Protein AF-A0AAN0RPM0-F1 (afdb_monomer_lite)

Foldseek 3Di:
DKKWWAFPVRDIDIFDQDPVRDTDDDDPVPTDTDDMDDDDDDDVPVDPPVNVVVVVVVD

Organism: NCBI:txid95486

Secondary structure (DSSP, 8-state):
-EEEEEETTS-EEEEE--TTS------TT-PPEEEEEEE-------S-HHHHHHHHHT-

pLDDT: mean 85.91, std 13.7, range [52.75, 97.75]

Structure (mmCIF, N/CA/C/O backbone):
data_AF-A0AAN0RPM0-F1
#
_entry.id   AF-A0AAN0RPM0-F1
#
loop_
_atom_site.group_PDB
_atom_site.id
_atom_site.type_symbol
_atom_site.label_atom_id
_atom_site.label_alt_id
_atom_site.label_comp_id
_atom_site.label_asym_id
_atom_site.label_entity_id
_atom_site.label_seq_id
_atom_site.pdbx_PDB_ins_code
_atom_site.Cartn_x
_atom_site.Cartn_y
_atom_site.Cartn_z
_atom_site.occupancy
_atom_site.B_iso_or_equiv
_atom_site.auth_seq_id
_atom_site.auth_comp_id
_atom_site.auth_asym_id
_atom_site.auth_atom_id
_atom_site.pdbx_PDB_model_num
ATOM 1 N N . MET A 1 1 ? 9.178 -1.227 -7.650 1.00 88.62 1 MET A N 1
ATOM 2 C CA . MET A 1 1 ? 7.812 -1.005 -8.189 1.00 88.62 1 MET A CA 1
ATOM 3 C C . MET A 1 1 ? 7.011 -0.229 -7.152 1.00 88.62 1 MET A C 1
ATOM 5 O O . MET A 1 1 ? 7.119 -0.573 -5.984 1.00 88.62 1 MET A O 1
ATOM 9 N N . LYS A 1 2 ? 6.311 0.853 -7.519 1.00 93.94 2 LYS A N 1
ATOM 10 C CA . LYS A 1 2 ? 5.570 1.676 -6.540 1.00 93.94 2 LYS A CA 1
ATOM 11 C C . LYS A 1 2 ? 4.168 1.102 -6.335 1.00 93.94 2 LYS A C 1
ATOM 13 O O . LYS A 1 2 ? 3.623 0.504 -7.257 1.00 93.94 2 LYS A O 1
ATOM 18 N N . CYS A 1 3 ? 3.590 1.288 -5.158 1.00 95.38 3 CYS A N 1
ATOM 19 C CA . CYS A 1 3 ? 2.218 0.882 -4.879 1.00 95.38 3 CYS A CA 1
ATOM 20 C C . CYS A 1 3 ? 1.525 1.829 -3.897 1.00 95.38 3 CYS A C 1
ATOM 22 O O . CYS A 1 3 ? 2.189 2.543 -3.139 1.00 95.38 3 CYS A O 1
ATOM 24 N N . THR A 1 4 ? 0.196 1.785 -3.909 1.00 97.25 4 THR A N 1
ATOM 25 C CA . THR A 1 4 ? -0.687 2.528 -3.005 1.00 97.25 4 THR A CA 1
ATOM 26 C C . THR A 1 4 ? -1.653 1.550 -2.347 1.00 97.25 4 THR A C 1
ATOM 28 O O . THR A 1 4 ? -2.359 0.827 -3.043 1.00 97.25 4 THR A O 1
ATOM 31 N N . ALA A 1 5 ? -1.685 1.508 -1.019 1.00 97.25 5 ALA A N 1
ATOM 32 C CA . ALA A 1 5 ? -2.586 0.668 -0.238 1.00 97.25 5 ALA A CA 1
ATOM 33 C C . ALA A 1 5 ? -3.670 1.524 0.424 1.00 97.25 5 ALA A C 1
ATOM 35 O O . ALA A 1 5 ? -3.363 2.514 1.087 1.00 97.25 5 ALA A O 1
ATOM 36 N N . HIS A 1 6 ? -4.924 1.115 0.256 1.00 97.75 6 HIS A N 1
ATOM 37 C CA . HIS A 1 6 ? -6.118 1.726 0.836 1.00 97.75 6 HIS A CA 1
ATOM 38 C C . HIS A 1 6 ? -6.667 0.802 1.922 1.00 97.75 6 HIS A C 1
ATOM 40 O O . HIS A 1 6 ? -6.920 -0.381 1.667 1.00 97.75 6 HIS A O 1
ATOM 46 N N . PHE A 1 7 ? -6.851 1.330 3.127 1.00 97.50 7 PHE A N 1
ATOM 47 C CA . PHE A 1 7 ? -7.234 0.560 4.309 1.00 97.50 7 PHE A CA 1
ATOM 48 C C . PHE A 1 7 ? -8.678 0.830 4.741 1.00 97.50 7 PHE A C 1
ATOM 50 O O . PHE A 1 7 ? -9.248 1.878 4.449 1.00 97.50 7 PHE A O 1
ATOM 57 N N . ALA A 1 8 ? -9.257 -0.110 5.490 1.00 97.00 8 ALA A N 1
ATOM 58 C CA . ALA A 1 8 ? -10.649 -0.057 5.948 1.00 97.00 8 ALA A CA 1
ATOM 59 C C . ALA A 1 8 ? -10.967 1.102 6.903 1.00 97.00 8 ALA A C 1
ATOM 61 O O . ALA A 1 8 ? -12.130 1.459 7.066 1.00 97.00 8 ALA A O 1
ATOM 62 N N . ASP A 1 9 ? -9.953 1.699 7.527 1.00 95.44 9 ASP A N 1
ATOM 63 C CA . ASP A 1 9 ? -10.105 2.906 8.341 1.00 95.44 9 ASP A CA 1
ATOM 64 C C . ASP A 1 9 ? -10.014 4.203 7.513 1.00 95.44 9 ASP A C 1
ATOM 66 O O . ASP A 1 9 ? -9.948 5.292 8.076 1.00 95.44 9 ASP A O 1
ATOM 70 N N . GLY A 1 10 ? -9.988 4.092 6.180 1.00 95.81 10 GLY A N 1
ATOM 71 C CA . GLY A 1 10 ? -9.965 5.213 5.238 1.00 95.81 10 GLY A CA 1
ATOM 72 C C . GLY A 1 10 ? -8.578 5.798 4.973 1.00 95.81 10 GLY A C 1
ATOM 73 O O . GLY A 1 10 ? -8.443 6.734 4.188 1.00 95.81 10 GLY A O 1
ATOM 74 N N . SER A 1 11 ? -7.538 5.266 5.607 1.00 96.31 11 SER A N 1
ATOM 75 C CA . SER A 1 11 ? -6.174 5.751 5.410 1.00 96.31 11 SER A CA 1
ATOM 76 C C . SER A 1 11 ? -5.513 5.142 4.170 1.00 96.31 11 SER A C 1
ATOM 78 O O . SER A 1 11 ? -5.860 4.051 3.707 1.00 96.31 11 SER A O 1
ATOM 80 N N . VAL A 1 12 ? -4.532 5.871 3.636 1.00 96.88 12 VAL A N 1
ATOM 81 C CA . VAL A 1 12 ? -3.813 5.517 2.411 1.00 96.88 12 VAL A CA 1
ATOM 82 C C . VAL A 1 12 ? -2.315 5.563 2.671 1.00 96.88 12 VAL A C 1
ATOM 84 O O . VAL A 1 12 ? -1.805 6.548 3.204 1.00 96.88 12 VAL A O 1
ATOM 87 N N . HIS A 1 13 ? -1.603 4.503 2.291 1.00 96.56 13 HIS A N 1
ATOM 88 C CA . HIS A 1 13 ? -0.149 4.420 2.424 1.00 96.56 13 HIS A CA 1
ATOM 89 C C . HIS A 1 13 ? 0.507 4.131 1.077 1.00 96.56 13 HIS A C 1
ATOM 91 O O . HIS A 1 13 ? -0.009 3.365 0.267 1.00 96.56 13 HIS A O 1
ATOM 97 N N . HIS A 1 14 ? 1.685 4.712 0.866 1.00 96.44 14 HIS A N 1
ATOM 98 C CA . HIS A 1 14 ? 2.488 4.495 -0.332 1.00 96.44 14 HIS A CA 1
ATOM 99 C C . HIS A 1 14 ? 3.698 3.633 0.010 1.00 96.44 14 HIS A C 1
ATOM 101 O O . HIS A 1 14 ? 4.341 3.847 1.037 1.00 96.44 14 HIS A O 1
ATOM 107 N N . GLY A 1 15 ? 4.009 2.671 -0.853 1.00 94.88 15 GLY A N 1
ATOM 108 C CA . GLY A 1 15 ? 5.097 1.726 -0.638 1.00 94.88 15 GLY A CA 1
ATOM 109 C C . GLY A 1 15 ? 5.897 1.447 -1.901 1.00 94.88 15 GLY A C 1
ATOM 110 O O . GLY A 1 15 ? 5.470 1.728 -3.026 1.00 94.88 15 GLY A O 1
ATOM 111 N N . ILE A 1 16 ? 7.074 0.861 -1.706 1.00 95.44 16 ILE A N 1
ATOM 112 C CA . ILE A 1 16 ? 7.894 0.310 -2.779 1.00 95.44 16 ILE A CA 1
ATOM 113 C C . ILE A 1 16 ? 7.995 -1.187 -2.533 1.00 95.44 16 ILE A C 1
ATOM 115 O O . ILE A 1 16 ? 8.427 -1.609 -1.466 1.00 95.44 16 ILE A O 1
ATOM 119 N N . VAL A 1 17 ? 7.583 -1.966 -3.528 1.00 93.06 17 VAL A N 1
ATOM 120 C CA . VAL A 1 17 ? 7.745 -3.418 -3.518 1.00 93.06 17 VAL A CA 1
ATOM 121 C C . VAL A 1 17 ? 9.225 -3.748 -3.684 1.00 93.06 17 VAL A C 1
ATOM 123 O O . VAL A 1 17 ? 9.873 -3.216 -4.599 1.00 93.06 17 VAL A O 1
ATOM 126 N N . ASP A 1 18 ? 9.731 -4.581 -2.779 1.00 93.56 18 ASP A N 1
ATOM 127 C CA . ASP A 1 18 ? 11.128 -4.988 -2.680 1.00 93.56 18 ASP A CA 1
ATOM 128 C C . ASP A 1 18 ? 11.519 -6.057 -3.721 1.00 93.56 18 ASP A C 1
ATOM 130 O O . ASP A 1 18 ? 10.730 -6.456 -4.581 1.00 93.56 18 ASP A O 1
ATOM 134 N N . ALA A 1 19 ? 12.770 -6.520 -3.654 1.00 94.31 19 ALA A N 1
ATOM 135 C CA . ALA A 1 19 ? 13.300 -7.546 -4.554 1.00 94.31 19 ALA A CA 1
ATOM 136 C C . ALA A 1 19 ? 12.654 -8.934 -4.367 1.00 94.31 19 ALA A C 1
ATOM 138 O O . ALA A 1 19 ? 12.738 -9.766 -5.267 1.00 94.31 19 ALA A O 1
ATOM 139 N N . ASN A 1 20 ? 11.988 -9.172 -3.235 1.00 96.44 20 ASN A N 1
ATOM 140 C CA . ASN A 1 20 ? 11.249 -10.399 -2.935 1.00 96.44 20 ASN A CA 1
ATOM 141 C C . ASN A 1 20 ? 9.772 -10.292 -3.333 1.00 96.44 20 ASN A C 1
ATOM 143 O O . ASN A 1 20 ? 8.970 -11.159 -2.989 1.00 96.44 20 ASN A O 1
ATOM 147 N N . ASN A 1 21 ? 9.401 -9.231 -4.051 1.00 90.31 21 ASN A N 1
ATOM 148 C CA . ASN A 1 21 ? 8.029 -8.937 -4.429 1.00 90.31 21 ASN A CA 1
ATOM 149 C C . ASN A 1 21 ? 7.102 -8.718 -3.214 1.00 90.31 21 ASN A C 1
ATOM 151 O O . ASN A 1 21 ? 5.907 -9.015 -3.275 1.00 90.31 21 ASN A O 1
ATOM 155 N N . MET A 1 22 ? 7.647 -8.190 -2.112 1.00 94.81 22 MET A N 1
ATOM 156 C CA . MET A 1 22 ? 6.922 -7.893 -0.877 1.00 94.81 22 MET A CA 1
ATOM 157 C C . MET A 1 22 ? 6.917 -6.397 -0.549 1.00 94.81 22 MET A C 1
ATOM 159 O O . MET A 1 22 ? 7.809 -5.632 -0.912 1.00 94.81 22 MET A O 1
ATOM 163 N N . VAL A 1 23 ? 5.876 -5.975 0.166 1.00 94.88 23 VAL A N 1
ATOM 164 C CA . VAL A 1 23 ? 5.769 -4.663 0.810 1.00 94.88 23 VAL A CA 1
ATOM 165 C C . VAL A 1 23 ? 5.033 -4.849 2.134 1.00 94.88 23 VAL A C 1
ATOM 167 O O . VAL A 1 23 ? 4.057 -5.596 2.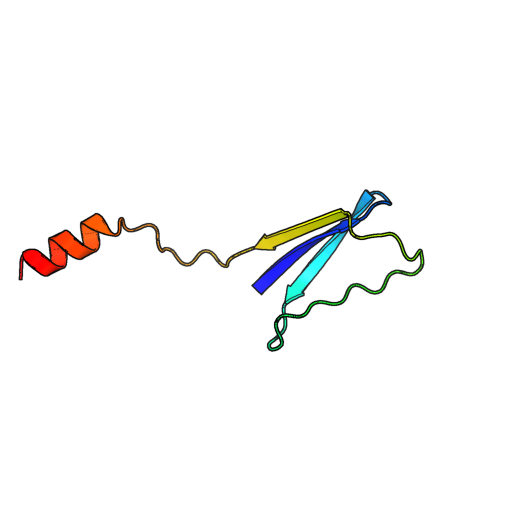200 1.00 94.88 23 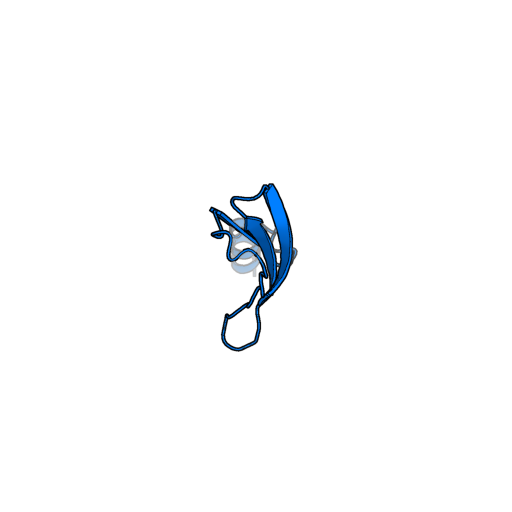VAL A O 1
ATOM 170 N N . VAL A 1 24 ? 5.508 -4.195 3.193 1.00 94.38 24 VAL A N 1
ATOM 171 C CA . VAL A 1 24 ? 4.929 -4.296 4.538 1.00 94.38 24 VAL A CA 1
ATOM 172 C C . VAL A 1 24 ? 4.465 -2.917 4.987 1.00 94.38 24 VAL A C 1
ATOM 174 O O . VAL A 1 24 ? 5.202 -1.939 4.879 1.00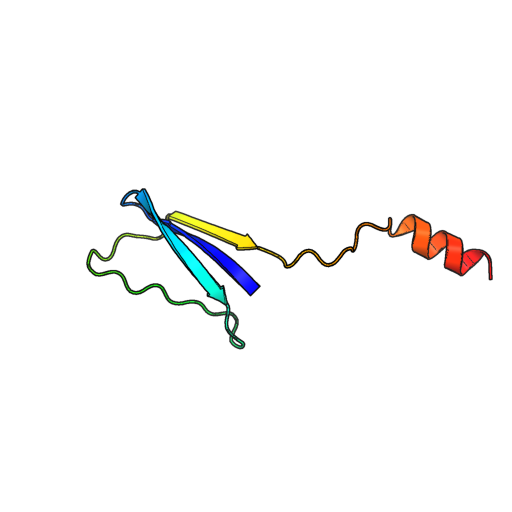 94.38 24 VAL A O 1
ATOM 177 N N . PHE A 1 25 ? 3.238 -2.851 5.500 1.00 93.69 25 PHE A N 1
ATOM 178 C CA . PHE A 1 25 ? 2.670 -1.656 6.115 1.00 93.69 25 PHE A CA 1
ATOM 179 C C . PHE A 1 25 ? 2.390 -1.960 7.586 1.00 93.69 25 PHE A C 1
ATOM 181 O O . PHE A 1 25 ? 1.468 -2.715 7.891 1.00 93.69 25 PHE A O 1
ATOM 188 N N . GLU A 1 26 ? 3.181 -1.391 8.496 1.00 93.06 26 GLU A N 1
ATOM 189 C CA . GLU A 1 26 ? 2.933 -1.523 9.934 1.00 93.06 26 GLU A CA 1
ATOM 190 C C . GLU A 1 26 ? 1.835 -0.559 10.387 1.00 93.06 26 GLU A C 1
ATOM 192 O O . GLU A 1 26 ? 1.795 0.614 10.006 1.00 93.06 26 GLU A O 1
ATOM 197 N N . ARG A 1 27 ? 0.894 -1.089 11.171 1.00 90.44 27 ARG A N 1
ATOM 198 C CA . ARG A 1 27 ? -0.417 -0.486 11.412 1.00 90.44 27 ARG A CA 1
ATOM 199 C C . ARG A 1 27 ?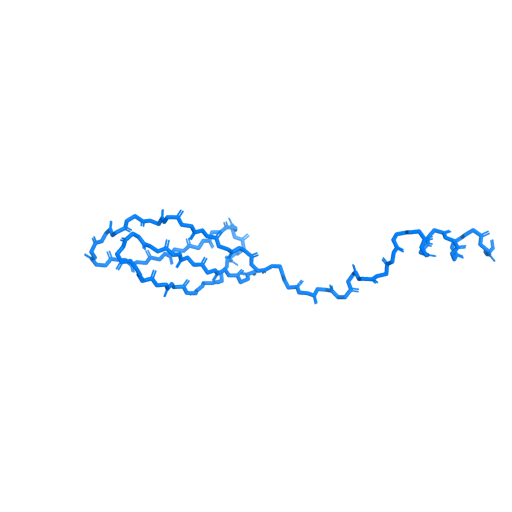 -0.789 -0.613 12.890 1.00 90.44 27 ARG A C 1
ATOM 201 O O . ARG A 1 27 ? -1.129 -1.713 13.317 1.00 90.44 27 ARG A O 1
ATOM 208 N N . PRO A 1 28 ? -0.820 0.477 13.676 1.00 89.50 28 PRO A N 1
ATOM 209 C CA . PRO A 1 28 ? -1.121 0.388 15.109 1.00 89.50 28 PRO A CA 1
ATOM 210 C C . PRO A 1 28 ? -2.571 -0.026 15.398 1.00 89.50 28 PRO A C 1
ATOM 212 O O . PRO A 1 28 ? -2.852 -0.621 16.430 1.00 89.50 28 PRO A O 1
ATOM 215 N N . ASN A 1 29 ? -3.498 0.269 14.485 1.00 91.69 29 ASN A N 1
ATOM 216 C CA . ASN A 1 29 ? -4.914 -0.082 14.617 1.00 91.69 29 ASN A CA 1
ATOM 217 C C . ASN A 1 29 ? -5.292 -1.396 13.914 1.00 91.69 29 ASN A C 1
ATOM 219 O O . ASN A 1 29 ? -6.470 -1.741 13.880 1.00 91.69 29 ASN A O 1
ATOM 223 N N . ASN A 1 30 ? -4.311 -2.096 13.331 1.00 90.62 30 ASN A N 1
ATOM 224 C CA . ASN A 1 30 ? -4.481 -3.374 12.640 1.00 90.62 30 ASN A CA 1
ATOM 225 C C . ASN A 1 30 ? -5.616 -3.394 11.592 1.00 90.62 30 ASN A C 1
ATOM 227 O O . ASN A 1 30 ? -6.224 -4.437 11.346 1.00 90.62 30 ASN A O 1
ATOM 231 N N . SER A 1 31 ? -5.943 -2.238 11.001 1.00 94.62 31 SER A N 1
ATOM 232 C CA . SER A 1 31 ? -7.023 -2.156 10.021 1.00 94.62 31 SER A CA 1
ATOM 233 C C . SER A 1 31 ? -6.680 -2.972 8.770 1.00 94.62 31 SER A C 1
ATOM 235 O O . SER A 1 31 ? -5.537 -3.006 8.305 1.00 94.62 31 SER A O 1
ATOM 237 N N . ALA A 1 32 ? -7.684 -3.658 8.226 1.00 95.12 32 ALA A N 1
ATOM 238 C CA . ALA A 1 32 ? -7.497 -4.499 7.055 1.00 95.12 32 ALA A CA 1
ATOM 239 C C . ALA A 1 32 ? -7.218 -3.654 5.803 1.00 95.12 32 ALA A C 1
ATOM 241 O O . ALA A 1 32 ? -7.844 -2.613 5.583 1.00 95.12 32 ALA A O 1
ATOM 242 N N . CYS A 1 33 ? -6.312 -4.135 4.952 1.00 94.75 33 CYS A N 1
ATOM 243 C CA . CYS A 1 33 ? -6.118 -3.579 3.617 1.00 94.75 33 CYS A CA 1
ATOM 244 C C . CYS A 1 33 ? -7.313 -3.962 2.732 1.00 94.75 33 CYS A C 1
ATOM 246 O O . CYS A 1 33 ? -7.649 -5.140 2.625 1.00 94.75 33 CYS A O 1
ATOM 248 N N . GLN A 1 34 ? -7.961 -2.976 2.113 1.00 97.62 34 GLN A N 1
ATOM 249 C CA . GLN A 1 34 ? -9.120 -3.187 1.240 1.00 97.62 34 GLN A CA 1
ATOM 250 C C . GLN A 1 34 ? -8.737 -3.233 -0.236 1.00 97.62 34 GLN A C 1
ATOM 252 O O . GLN A 1 34 ? -9.348 -3.966 -1.013 1.00 97.62 34 GLN A O 1
ATOM 257 N N . ARG A 1 35 ? -7.751 -2.430 -0.643 1.00 96.62 35 ARG A N 1
ATOM 258 C CA . ARG A 1 35 ? -7.345 -2.301 -2.044 1.00 96.62 35 ARG A CA 1
ATOM 259 C C . ARG A 1 35 ? -5.872 -1.937 -2.139 1.00 96.62 35 ARG A C 1
ATOM 261 O O . ARG A 1 35 ? -5.393 -1.092 -1.392 1.00 96.62 35 ARG A O 1
ATOM 268 N N . VAL A 1 36 ? -5.182 -2.528 -3.110 1.00 95.75 36 VAL A N 1
ATOM 269 C CA . VAL A 1 36 ? -3.804 -2.174 -3.465 1.00 95.75 36 VAL A CA 1
ATOM 270 C C . VAL A 1 36 ? -3.743 -1.821 -4.945 1.00 95.75 36 VAL A C 1
ATOM 272 O O . VAL A 1 36 ? -4.243 -2.560 -5.790 1.00 95.75 36 VAL A O 1
ATOM 275 N N . GLU A 1 37 ? -3.118 -0.695 -5.256 1.00 95.75 37 GLU A N 1
ATOM 276 C CA . GLU A 1 37 ? -2.836 -0.236 -6.611 1.00 95.75 37 GLU A CA 1
ATOM 277 C C . GLU A 1 37 ? -1.346 -0.400 -6.874 1.00 95.75 37 GLU A C 1
ATOM 279 O O . GLU A 1 37 ? -0.514 0.171 -6.170 1.00 95.75 37 GLU A O 1
ATOM 284 N N . ILE A 1 38 ? -0.996 -1.197 -7.880 1.00 93.31 38 ILE A N 1
ATOM 285 C CA . ILE A 1 38 ? 0.391 -1.396 -8.293 1.00 93.31 38 ILE A CA 1
ATOM 286 C C . ILE A 1 38 ? 0.687 -0.430 -9.434 1.00 93.31 38 ILE A C 1
ATOM 288 O O . ILE A 1 38 ? 0.079 -0.489 -10.501 1.00 93.31 38 ILE A O 1
ATOM 292 N N . HIS A 1 39 ? 1.630 0.478 -9.212 1.00 91.38 39 HIS A N 1
ATOM 293 C CA . HIS A 1 39 ? 2.039 1.447 -10.213 1.00 91.38 39 HIS A CA 1
ATOM 294 C C . HIS A 1 39 ? 3.191 0.843 -11.009 1.00 91.38 39 HIS A C 1
ATOM 296 O O . HIS A 1 39 ? 4.344 0.797 -10.556 1.00 91.38 39 HIS A O 1
ATOM 302 N N . HIS A 1 40 ? 2.883 0.379 -12.215 1.00 82.25 40 HIS A N 1
ATOM 303 C CA . HIS A 1 40 ? 3.917 0.052 -13.182 1.00 82.25 40 HIS A CA 1
ATOM 304 C C . HIS A 1 40 ? 4.617 1.354 -13.564 1.00 82.25 40 HIS A C 1
ATOM 306 O O . HIS A 1 40 ? 3.969 2.337 -13.923 1.00 82.25 40 HIS A O 1
ATOM 312 N N . GLY A 1 41 ? 5.945 1.385 -13.432 1.00 67.88 41 GLY A N 1
ATOM 313 C CA . GLY A 1 41 ? 6.721 2.487 -13.980 1.00 67.88 41 GLY A CA 1
ATOM 314 C C . GLY A 1 41 ? 6.388 2.571 -15.460 1.00 67.88 41 GLY A C 1
ATOM 315 O O . GLY A 1 41 ? 6.496 1.568 -16.163 1.00 67.88 41 GLY A O 1
ATOM 316 N N . SER A 1 42 ? 5.922 3.731 -15.907 1.00 56.97 42 SER A N 1
ATOM 317 C CA . SER A 1 42 ? 5.675 4.015 -17.310 1.00 56.97 42 SER A CA 1
ATOM 318 C C . SER A 1 42 ? 6.999 3.910 -18.061 1.00 56.97 42 SER A C 1
ATOM 320 O O . SER A 1 42 ? 7.705 4.897 -18.250 1.00 56.97 42 SER A O 1
ATOM 322 N N . ALA A 1 43 ? 7.358 2.699 -18.478 1.00 53.69 43 ALA A N 1
ATOM 323 C CA . ALA A 1 43 ? 8.138 2.553 -19.683 1.00 53.69 43 ALA A CA 1
ATOM 324 C C . ALA A 1 43 ? 7.265 3.140 -20.802 1.00 53.69 43 ALA A C 1
ATOM 326 O O . ALA A 1 43 ? 6.081 2.788 -20.871 1.00 53.69 43 ALA A O 1
ATOM 327 N N . PRO A 1 44 ? 7.786 4.022 -21.667 1.00 52.75 44 PRO A N 1
ATOM 328 C CA . PRO A 1 44 ? 7.117 4.364 -22.911 1.00 52.75 44 PRO A CA 1
ATOM 329 C C . PRO A 1 44 ? 7.125 3.119 -23.811 1.00 52.75 44 PRO A C 1
ATOM 331 O O . PRO A 1 44 ? 7.883 3.013 -24.764 1.00 52.75 44 PRO A O 1
ATOM 334 N N . GLN A 1 45 ? 6.299 2.129 -23.488 1.00 55.81 45 GLN A N 1
ATOM 335 C CA . GLN A 1 45 ? 5.917 1.048 -24.389 1.00 55.81 45 GLN A CA 1
ATOM 336 C C . GLN A 1 45 ? 4.538 1.386 -24.949 1.00 55.81 45 GLN A C 1
ATOM 338 O O . GLN A 1 45 ? 3.574 0.649 -24.791 1.00 55.81 45 GLN A O 1
ATOM 343 N N . GLY A 1 46 ? 4.454 2.579 -25.533 1.00 55.81 46 GLY A N 1
ATOM 344 C CA . GLY A 1 46 ? 3.305 3.077 -26.281 1.00 55.81 46 GLY A CA 1
ATOM 345 C C . GLY A 1 46 ? 3.572 3.101 -27.785 1.00 55.81 46 GLY A C 1
ATOM 346 O O . GLY A 1 46 ? 3.008 3.941 -28.468 1.00 55.81 46 GLY A O 1
ATOM 347 N N . GLY A 1 47 ? 4.466 2.245 -28.287 1.00 61.16 47 GLY A N 1
ATOM 348 C CA . GLY A 1 47 ? 4.536 1.932 -29.714 1.00 61.16 47 GLY A CA 1
ATOM 349 C C . GLY A 1 47 ? 3.698 0.688 -29.950 1.00 61.16 47 GLY A C 1
ATOM 350 O O . GLY A 1 47 ? 3.881 -0.308 -29.240 1.00 61.16 47 GLY A O 1
ATOM 351 N N . SER A 1 48 ? 2.757 0.751 -30.888 1.00 69.25 48 SER A N 1
ATOM 352 C CA . SER A 1 48 ? 1.925 -0.396 -31.228 1.00 69.25 48 SER A CA 1
ATOM 353 C C . SER A 1 48 ? 2.828 -1.579 -31.575 1.00 69.25 48 SER A C 1
ATOM 355 O O . SER A 1 48 ? 3.778 -1.445 -32.344 1.00 69.25 48 SER A O 1
ATOM 357 N N . VAL A 1 49 ? 2.535 -2.766 -31.036 1.00 70.56 49 VAL A N 1
ATOM 358 C CA . VAL A 1 49 ? 3.243 -4.006 -31.417 1.00 70.56 49 VAL A CA 1
A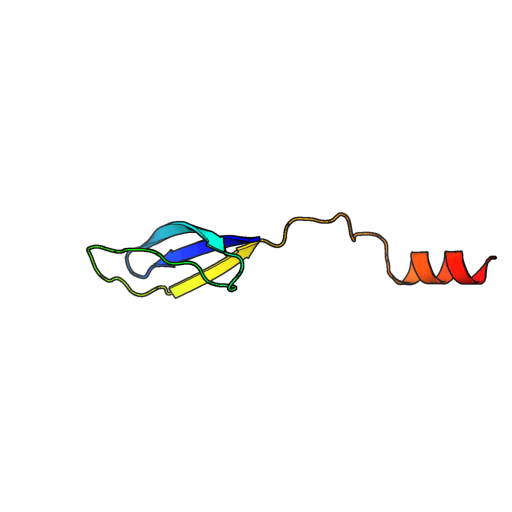TOM 359 C C . VAL A 1 49 ? 3.198 -4.202 -32.941 1.00 70.56 49 VAL A C 1
ATOM 361 O O . VAL A 1 49 ? 4.129 -4.745 -33.530 1.00 70.56 49 VAL A O 1
ATOM 364 N N . VAL A 1 50 ? 2.146 -3.684 -33.581 1.00 74.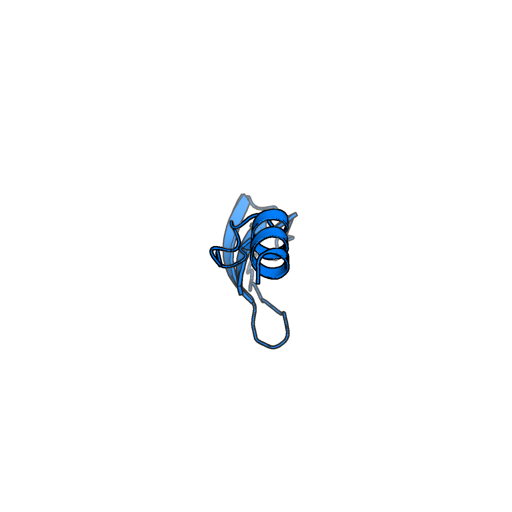19 50 VAL A N 1
ATOM 365 C CA . VAL A 1 50 ? 1.960 -3.682 -35.033 1.00 74.19 50 VAL A CA 1
ATOM 366 C C . VAL A 1 50 ? 2.984 -2.792 -35.743 1.00 74.19 50 VAL A C 1
ATOM 368 O O . VAL A 1 50 ? 3.498 -3.197 -36.778 1.00 74.19 50 VAL A O 1
ATOM 371 N N . GLU A 1 51 ? 3.336 -1.628 -35.191 1.00 74.12 51 GLU A N 1
ATOM 372 C CA . GLU A 1 51 ? 4.352 -0.739 -35.783 1.00 74.12 51 GLU A CA 1
ATOM 373 C C . GLU A 1 51 ? 5.728 -1.409 -35.790 1.00 74.12 51 GLU A C 1
ATOM 375 O O . GLU A 1 51 ? 6.385 -1.457 -36.826 1.00 74.12 51 GLU A O 1
ATOM 380 N N . ARG A 1 52 ? 6.107 -2.049 -34.676 1.00 76.69 52 ARG A N 1
ATOM 381 C CA . ARG A 1 52 ? 7.377 -2.786 -34.581 1.00 76.69 52 ARG A CA 1
ATOM 382 C C . ARG A 1 52 ? 7.454 -3.979 -35.532 1.00 76.69 52 ARG A C 1
ATOM 384 O O . ARG A 1 52 ? 8.535 -4.314 -36.008 1.00 76.69 52 ARG A O 1
ATOM 391 N N . LEU A 1 53 ? 6.324 -4.637 -35.793 1.00 76.50 53 LEU A N 1
ATOM 392 C CA . LEU A 1 53 ? 6.263 -5.740 -36.751 1.00 76.50 53 LEU A CA 1
ATOM 393 C C . LEU A 1 53 ? 6.383 -5.236 -38.195 1.00 76.50 53 LEU A C 1
ATOM 395 O O . LEU A 1 53 ? 7.102 -5.837 -38.987 1.00 76.50 53 LEU A O 1
ATOM 399 N N . LEU A 1 54 ? 5.717 -4.127 -38.525 1.00 81.50 54 LEU A N 1
ATOM 400 C CA . LEU A 1 54 ? 5.785 -3.514 -39.852 1.00 81.50 54 LEU A CA 1
ATOM 401 C C . LEU A 1 54 ? 7.208 -3.043 -40.190 1.00 81.50 54 LEU A C 1
ATOM 403 O O . LEU A 1 54 ? 7.676 -3.322 -41.291 1.00 81.50 54 LEU A O 1
ATOM 407 N N . GLU A 1 55 ? 7.917 -2.417 -39.245 1.00 82.75 55 GLU A N 1
ATOM 408 C CA . GLU A 1 55 ? 9.327 -2.024 -39.426 1.00 82.75 55 GLU A CA 1
ATOM 409 C C . GLU A 1 55 ? 10.251 -3.231 -39.669 1.00 82.75 55 GLU A C 1
ATOM 411 O O . GLU A 1 55 ? 11.156 -3.172 -40.501 1.00 82.75 55 GLU A O 1
ATOM 416 N N . ALA A 1 56 ? 10.014 -4.351 -38.978 1.00 78.94 56 ALA A N 1
ATOM 417 C CA . ALA A 1 56 ? 10.815 -5.565 -39.139 1.00 78.94 56 ALA A CA 1
ATOM 418 C C . ALA A 1 56 ? 10.581 -6.273 -40.485 1.00 78.94 56 ALA A C 1
ATOM 420 O O . ALA A 1 56 ? 11.464 -6.973 -40.971 1.00 78.94 56 ALA A O 1
ATOM 421 N N . MET A 1 57 ? 9.400 -6.103 -41.085 1.00 79.62 57 MET A N 1
ATOM 422 C CA . MET A 1 57 ? 9.050 -6.693 -42.382 1.00 79.62 57 MET A CA 1
ATOM 423 C C . MET A 1 57 ? 9.500 -5.844 -43.577 1.00 79.62 57 MET A C 1
ATOM 425 O O . MET A 1 57 ? 9.495 -6.344 -44.700 1.00 79.62 57 MET A O 1
ATOM 429 N N . SER A 1 58 ? 9.862 -4.576 -43.361 1.00 76.38 58 SER A N 1
ATOM 430 C CA . SER A 1 58 ? 10.351 -3.682 -44.416 1.00 76.38 58 SER A CA 1
ATOM 431 C C . SER A 1 58 ? 11.882 -3.647 -44.555 1.00 76.38 58 SER A C 1
ATOM 433 O O . SER A 1 58 ? 12.380 -2.778 -45.269 1.00 76.38 58 SER A O 1
ATOM 435 N N . SER A 1 59 ? 12.619 -4.533 -43.866 1.00 53.94 59 SER A N 1
ATOM 436 C CA . SER A 1 59 ? 14.083 -4.697 -43.990 1.00 53.94 59 SER A CA 1
ATOM 437 C C . SER A 1 59 ? 14.471 -5.888 -44.859 1.00 53.94 59 SER A C 1
ATOM 439 O O . SER A 1 59 ? 13.767 -6.920 -44.794 1.00 53.94 59 SER A O 1
#

Sequence (59 aa):
MKCTAHFADGSVHHGIVDANNMVVFERPNNSACQRVEIHHGSAPQGGSVVERLLEAMSS

Radius of gyration: 18.72 Å; chains: 1; bounding box: 25×16×60 Å